Protein AF-A0A1M4UE21-F1 (afdb_monomer)

Organism: NCBI:txid1121256

pLDDT: mean 71.69, std 18.37, range [28.38, 89.19]

Structure (mmCIF, N/CA/C/O backbone):
data_AF-A0A1M4UE21-F1
#
_entry.id   AF-A0A1M4UE21-F1
#
loop_
_atom_site.group_PDB
_atom_site.id
_atom_site.type_symbol
_atom_site.label_atom_id
_atom_site.label_alt_id
_atom_site.label_comp_id
_atom_site.label_asym_id
_atom_site.label_entity_id
_atom_site.label_seq_id
_atom_site.pdbx_PDB_ins_code
_atom_site.Cartn_x
_atom_site.Cartn_y
_atom_site.Cartn_z
_atom_site.occupancy
_atom_site.B_iso_or_equiv
_atom_site.auth_seq_id
_atom_site.auth_comp_id
_atom_site.auth_asym_id
_atom_site.auth_atom_id
_atom_site.pdbx_PDB_model_num
ATOM 1 N N . MET A 1 1 ? -66.388 -30.939 9.581 1.00 55.38 1 MET A N 1
ATOM 2 C CA . MET A 1 1 ? -66.148 -29.482 9.727 1.00 55.38 1 MET A CA 1
ATOM 3 C C . MET A 1 1 ? -65.048 -29.183 10.753 1.00 55.38 1 MET A C 1
ATOM 5 O O . MET A 1 1 ? -64.182 -28.381 10.431 1.00 55.38 1 MET A O 1
ATOM 9 N N . LEU A 1 2 ? -64.988 -29.890 11.898 1.00 54.69 2 LEU A N 1
ATOM 10 C CA . LEU A 1 2 ? -63.911 -29.762 12.904 1.00 54.69 2 LEU A CA 1
ATOM 11 C C . LEU A 1 2 ? -62.479 -29.956 12.363 1.00 54.69 2 LEU A C 1
ATOM 13 O O . LEU A 1 2 ? -61.611 -29.148 12.666 1.00 54.69 2 LEU A O 1
ATOM 17 N N . LEU A 1 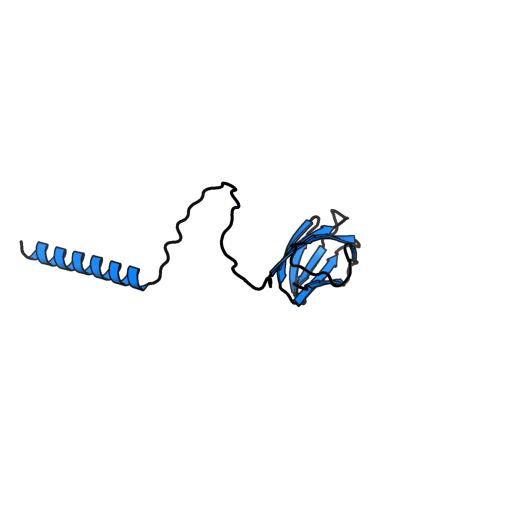3 ? -62.243 -30.939 11.484 1.00 53.81 3 LEU A N 1
ATOM 18 C CA . LEU A 1 3 ? -60.899 -31.222 10.944 1.00 53.81 3 LEU A CA 1
ATOM 19 C C . LEU A 1 3 ? -60.278 -30.048 10.153 1.00 53.81 3 LEU A C 1
ATOM 21 O O . LEU A 1 3 ? -59.063 -29.963 9.994 1.00 53.81 3 LEU A O 1
ATOM 25 N N . LYS A 1 4 ? -61.114 -29.148 9.609 1.00 65.31 4 LYS A N 1
ATOM 26 C CA . LYS A 1 4 ? -60.650 -27.925 8.932 1.00 65.31 4 LYS A CA 1
ATOM 27 C C . LYS A 1 4 ? -60.251 -26.848 9.943 1.00 65.31 4 LYS A C 1
ATOM 29 O O . LYS A 1 4 ? -59.329 -26.092 9.673 1.00 65.31 4 LYS A O 1
ATOM 34 N N . ILE A 1 5 ? -60.920 -26.807 11.094 1.00 73.31 5 ILE A N 1
ATOM 35 C CA . ILE A 1 5 ? -60.672 -25.833 12.162 1.00 73.31 5 ILE A CA 1
ATOM 36 C C . ILE A 1 5 ? -59.343 -26.152 12.860 1.00 73.31 5 ILE A C 1
ATOM 38 O O . ILE A 1 5 ? -58.528 -25.255 13.041 1.00 73.31 5 ILE A O 1
ATOM 42 N N . GLU A 1 6 ? -59.059 -27.426 13.142 1.00 72.88 6 GLU A N 1
ATOM 43 C CA . GLU A 1 6 ? -57.778 -27.853 13.732 1.00 72.88 6 GLU A CA 1
ATOM 44 C C . GLU A 1 6 ? -56.582 -27.545 12.821 1.00 72.88 6 GLU A C 1
ATOM 46 O O . GLU A 1 6 ? -55.580 -26.988 13.265 1.00 72.88 6 GLU A O 1
ATOM 51 N N . LYS A 1 7 ? -56.706 -27.821 11.515 1.00 76.00 7 LYS A N 1
ATOM 52 C CA . LYS A 1 7 ? -55.662 -27.489 10.531 1.00 76.00 7 LYS A CA 1
ATOM 53 C C . LYS A 1 7 ? -55.437 -25.979 10.405 1.00 76.00 7 LYS A C 1
ATOM 55 O O . LYS A 1 7 ? -54.299 -25.549 10.240 1.00 76.00 7 LYS A O 1
ATOM 60 N N . MET A 1 8 ? -56.498 -25.179 10.524 1.00 79.19 8 MET A N 1
ATOM 61 C CA . MET A 1 8 ? -56.408 -23.714 10.548 1.00 79.19 8 MET A CA 1
ATOM 62 C C . MET A 1 8 ? -55.706 -23.205 11.813 1.00 79.19 8 MET A C 1
ATOM 64 O O . MET A 1 8 ? -54.857 -22.325 11.719 1.00 79.19 8 MET A O 1
ATOM 68 N N . LEU A 1 9 ? -56.000 -23.782 12.981 1.00 78.81 9 LEU A N 1
ATOM 69 C CA . LEU A 1 9 ? -55.356 -23.422 14.250 1.00 78.81 9 LEU A CA 1
ATOM 70 C C . LEU A 1 9 ? -53.858 -23.739 14.253 1.00 78.81 9 LEU A C 1
ATOM 72 O O . LEU A 1 9 ? -53.061 -22.905 14.680 1.00 78.81 9 LEU A O 1
ATOM 76 N N . ILE A 1 10 ? -53.464 -24.898 13.721 1.00 83.00 10 ILE A N 1
ATOM 77 C CA . ILE A 1 10 ? -52.049 -25.276 13.591 1.00 83.00 10 ILE A CA 1
ATOM 78 C C . ILE A 1 10 ? -51.318 -24.315 12.645 1.00 83.00 10 ILE A C 1
ATOM 80 O O . ILE A 1 10 ? -50.209 -23.878 12.948 1.00 83.00 10 ILE A O 1
ATOM 84 N N . LEU A 1 11 ? -51.948 -23.937 11.529 1.00 81.75 11 LEU A N 1
ATOM 85 C CA . LEU A 1 11 ? -51.368 -22.991 10.576 1.00 81.75 11 LEU A CA 1
ATOM 86 C C . LEU A 1 11 ? -51.178 -21.598 11.196 1.00 81.75 11 LEU A C 1
ATOM 88 O O . LEU A 1 11 ? -50.115 -21.000 11.049 1.00 81.75 11 LEU A O 1
ATOM 92 N N . ILE A 1 12 ? -52.177 -21.102 11.931 1.00 84.38 12 ILE A N 1
ATOM 93 C CA . ILE A 1 12 ? -52.093 -19.817 12.640 1.00 84.38 12 ILE A CA 1
ATOM 94 C C . ILE A 1 12 ? -50.990 -19.863 13.707 1.00 84.38 12 ILE A C 1
ATOM 96 O O . ILE A 1 12 ? -50.197 -18.926 13.805 1.00 84.38 12 ILE A O 1
ATOM 100 N N . GLY A 1 13 ? -50.889 -20.964 14.458 1.00 82.25 13 GLY A N 1
ATOM 101 C CA . GLY A 1 13 ? -49.833 -21.169 15.451 1.00 82.25 13 GLY A CA 1
ATOM 102 C C . GLY A 1 13 ? -48.429 -21.176 14.840 1.00 82.25 13 GLY A C 1
ATOM 103 O O . GLY A 1 13 ? -47.526 -20.533 15.372 1.00 82.25 13 GLY A O 1
ATOM 104 N N . ALA A 1 14 ? -48.252 -21.831 13.689 1.00 81.44 14 ALA A N 1
ATOM 105 C CA . ALA A 1 14 ? -46.981 -21.851 12.966 1.00 81.44 14 ALA A CA 1
ATOM 106 C C . ALA A 1 14 ? -46.577 -20.452 12.467 1.00 81.44 14 ALA A C 1
ATOM 108 O O . ALA A 1 14 ? -45.422 -20.054 12.620 1.00 81.44 14 ALA A O 1
ATOM 109 N N . ILE A 1 15 ? -47.530 -19.676 11.938 1.00 83.75 15 ILE A N 1
ATOM 110 C CA . ILE A 1 15 ? -47.290 -18.293 11.497 1.00 83.75 15 ILE A CA 1
ATOM 111 C C . ILE A 1 15 ? -46.872 -17.414 12.683 1.00 83.75 15 ILE A C 1
ATOM 113 O O . ILE A 1 15 ? -45.887 -16.681 12.583 1.00 83.75 15 ILE A O 1
ATOM 117 N N . LEU A 1 16 ? -47.570 -17.513 13.820 1.00 81.88 16 LEU A N 1
ATOM 118 C CA . LEU A 1 16 ? -47.224 -16.750 15.022 1.00 81.88 16 LEU A CA 1
ATOM 119 C C . LEU A 1 16 ? -45.834 -17.113 15.554 1.00 81.88 16 LEU A C 1
ATOM 121 O O . LEU A 1 16 ? -45.056 -16.222 15.896 1.00 81.88 16 LEU A O 1
ATOM 125 N N . PHE A 1 17 ? -45.498 -18.404 15.585 1.00 81.12 17 PHE A N 1
ATOM 126 C CA . PHE A 1 17 ? -44.182 -18.866 16.017 1.00 81.12 17 PHE A CA 1
ATOM 127 C C . PHE A 1 17 ? -43.067 -18.321 15.113 1.00 81.12 17 PHE A C 1
ATOM 129 O O . PHE A 1 17 ? -42.079 -17.783 15.613 1.00 81.12 17 PHE A O 1
ATOM 136 N N . CYS A 1 18 ? -43.248 -18.361 13.788 1.00 76.44 18 CYS A N 1
ATOM 137 C CA . CYS A 1 18 ? -42.292 -17.787 12.841 1.00 76.44 18 CYS A CA 1
ATOM 138 C C . CYS A 1 18 ? -42.106 -16.272 13.031 1.00 76.44 18 CYS A C 1
ATOM 140 O O . CYS A 1 18 ? -40.975 -15.795 12.970 1.00 76.44 18 CYS A O 1
ATOM 142 N N . LEU A 1 19 ? -43.176 -15.517 13.303 1.00 74.81 19 LEU A N 1
ATOM 143 C CA . LEU A 1 19 ? -43.089 -14.073 13.554 1.00 74.81 19 LEU A CA 1
ATOM 144 C C . LEU A 1 19 ? -42.325 -13.750 14.848 1.00 74.81 19 LEU A C 1
ATOM 146 O O . LEU A 1 19 ? -41.511 -12.828 14.858 1.00 74.81 19 LEU A O 1
ATOM 150 N N . ILE A 1 20 ? -42.530 -14.530 15.914 1.00 79.38 20 ILE A N 1
ATOM 151 C CA . ILE A 1 20 ? -41.806 -14.368 17.187 1.00 79.38 20 ILE A CA 1
ATOM 152 C C . ILE A 1 20 ? -40.317 -14.692 17.012 1.00 79.38 20 ILE A C 1
ATOM 154 O O . ILE A 1 20 ? -39.460 -13.952 17.500 1.00 79.38 20 ILE A O 1
ATOM 158 N N . VAL A 1 21 ? -39.992 -15.761 16.277 1.00 75.31 21 VAL A N 1
ATOM 159 C CA . VAL A 1 21 ? -38.602 -16.114 15.953 1.00 75.31 21 VAL A CA 1
ATOM 160 C C . VAL A 1 21 ? -37.948 -15.013 15.114 1.00 75.31 21 VAL A C 1
ATOM 162 O O . VAL A 1 21 ? -36.838 -14.599 15.433 1.00 75.31 21 VAL A O 1
ATOM 165 N N . MET A 1 22 ? -38.635 -14.470 14.102 1.00 67.81 22 MET A N 1
ATOM 166 C CA . MET A 1 22 ? -38.110 -13.354 13.304 1.00 67.81 22 MET A CA 1
ATOM 167 C C . MET A 1 22 ? -37.867 -12.100 14.154 1.00 67.81 22 MET A C 1
ATOM 169 O O . MET A 1 22 ? -36.798 -11.503 14.039 1.00 67.81 22 MET A O 1
ATOM 173 N N . ALA A 1 23 ? -38.794 -11.740 15.047 1.00 63.91 23 ALA A N 1
ATOM 174 C CA . ALA A 1 23 ? -38.654 -10.581 15.931 1.00 63.91 23 ALA A CA 1
ATOM 175 C C . ALA A 1 23 ? -37.469 -10.710 16.909 1.00 63.91 23 ALA A C 1
ATOM 177 O O . ALA A 1 23 ? -36.782 -9.725 17.170 1.00 63.91 23 ALA A O 1
ATOM 178 N N . ASN A 1 24 ? -37.186 -11.924 17.397 1.00 62.09 24 ASN A N 1
ATOM 179 C CA . ASN A 1 24 ? -36.084 -12.185 18.332 1.00 62.09 24 ASN A CA 1
ATOM 180 C C . ASN A 1 24 ? -34.751 -12.550 17.656 1.00 62.09 24 ASN A C 1
ATOM 182 O O . ASN A 1 24 ? -33.710 -12.520 18.306 1.00 62.09 24 ASN A O 1
ATOM 186 N N . SER A 1 25 ? -34.749 -12.870 16.360 1.00 57.91 25 SER A N 1
ATOM 187 C CA . SER A 1 25 ? -33.541 -13.273 15.620 1.00 57.91 25 SER A CA 1
ATOM 188 C C . SER A 1 25 ? -32.554 -12.134 15.336 1.00 57.91 25 SER A C 1
ATOM 190 O O . SER A 1 25 ? -31.473 -12.382 14.806 1.00 57.91 25 SER A O 1
ATOM 192 N N . GLY A 1 26 ? -32.905 -10.880 15.648 1.00 51.53 26 GLY A N 1
ATOM 193 C CA . GLY A 1 26 ? -32.030 -9.729 15.409 1.00 51.53 26 GLY A CA 1
ATOM 194 C C . GLY A 1 26 ? -31.687 -9.501 13.931 1.00 51.53 26 GLY A C 1
ATOM 195 O O . GLY A 1 26 ? -30.764 -8.739 13.631 1.00 51.53 26 GLY A O 1
ATOM 196 N N . ILE A 1 27 ? -32.414 -10.142 13.004 1.00 49.12 27 ILE A N 1
ATOM 197 C CA . ILE A 1 27 ? -32.217 -10.000 11.562 1.00 49.12 27 ILE A CA 1
ATOM 198 C C . ILE A 1 27 ? -32.664 -8.592 11.167 1.00 49.12 27 ILE A C 1
ATOM 200 O O . ILE A 1 27 ? -33.835 -8.306 10.923 1.00 49.12 27 ILE A O 1
ATOM 204 N N . LYS A 1 28 ? -31.692 -7.682 11.116 1.00 45.28 28 LYS A N 1
ATOM 205 C CA . LYS A 1 28 ? -31.839 -6.400 10.438 1.00 45.28 28 LYS A CA 1
ATOM 206 C C . LYS A 1 28 ? -32.022 -6.699 8.957 1.00 45.28 28 LYS A C 1
ATOM 208 O O . LYS A 1 28 ? -31.089 -7.144 8.291 1.00 45.28 28 LYS A O 1
ATOM 213 N N . TYR A 1 29 ? -33.221 -6.447 8.444 1.00 39.81 29 TYR A N 1
ATOM 214 C CA . TYR A 1 29 ? -33.454 -6.370 7.010 1.00 39.81 29 TYR A CA 1
ATOM 215 C C . TYR A 1 29 ? -32.580 -5.240 6.460 1.00 39.81 29 TYR A C 1
ATOM 217 O O . TYR A 1 29 ? -32.918 -4.063 6.581 1.00 39.81 29 TYR A O 1
ATOM 225 N N . ASN A 1 30 ? -31.426 -5.593 5.892 1.00 37.16 30 ASN A N 1
ATOM 226 C CA . ASN A 1 30 ? -30.663 -4.664 5.076 1.00 37.16 30 ASN A CA 1
ATOM 227 C C . ASN A 1 30 ? -31.529 -4.338 3.864 1.00 37.16 30 ASN A C 1
ATOM 229 O O . ASN A 1 30 ? -31.687 -5.143 2.946 1.00 37.16 30 ASN A O 1
ATOM 233 N N . LYS A 1 31 ? -32.127 -3.152 3.903 1.00 33.69 31 LYS A N 1
ATOM 234 C CA . LYS A 1 31 ? -32.819 -2.555 2.775 1.00 33.69 31 LYS A CA 1
ATOM 235 C C . LYS A 1 31 ? -31.770 -2.360 1.678 1.00 33.69 31 LYS A C 1
ATOM 237 O O . LYS A 1 31 ? -30.912 -1.488 1.782 1.00 33.69 31 LYS A O 1
ATOM 242 N N . PHE A 1 32 ? -31.794 -3.218 0.664 1.00 35.88 32 PHE A N 1
ATOM 243 C CA . PHE A 1 32 ? -31.046 -2.995 -0.566 1.00 35.88 32 PHE A CA 1
ATOM 244 C C . PHE A 1 32 ? -31.724 -1.838 -1.310 1.00 35.88 32 PHE A C 1
ATOM 246 O O . PHE A 1 32 ? -32.622 -2.043 -2.119 1.00 35.88 32 PHE A O 1
ATOM 253 N N . GLU A 1 33 ? -31.328 -0.607 -0.993 1.00 31.98 33 GLU A N 1
ATOM 254 C CA . GLU A 1 33 ? -31.598 0.557 -1.834 1.00 31.98 33 GLU A CA 1
ATOM 255 C C . GLU A 1 33 ? -30.364 0.815 -2.697 1.00 31.98 33 GLU A C 1
ATOM 257 O O . GLU A 1 33 ? -29.402 1.472 -2.305 1.00 31.98 33 GLU A O 1
ATOM 262 N N . ILE A 1 34 ? -30.402 0.251 -3.903 1.00 39.88 34 ILE A N 1
ATOM 263 C CA . ILE A 1 34 ? -29.615 0.744 -5.026 1.00 39.88 34 ILE A CA 1
ATOM 264 C C . ILE A 1 34 ? -30.268 2.065 -5.425 1.00 39.88 34 ILE A C 1
ATOM 266 O O . ILE A 1 34 ? -31.350 2.040 -5.997 1.00 39.88 34 ILE A O 1
ATOM 270 N N . ASN A 1 35 ? -29.635 3.197 -5.116 1.00 28.80 35 ASN A N 1
ATOM 271 C CA . ASN A 1 35 ? -29.853 4.453 -5.832 1.00 28.80 35 ASN A CA 1
ATOM 272 C C . ASN A 1 35 ? -28.616 5.352 -5.713 1.00 28.80 35 ASN A C 1
ATOM 274 O O . ASN A 1 35 ? -28.316 5.931 -4.671 1.00 28.80 35 ASN A O 1
ATOM 278 N N . ASN A 1 36 ? -27.897 5.457 -6.829 1.00 39.09 36 ASN A N 1
ATOM 279 C CA . ASN A 1 36 ? -26.841 6.432 -7.062 1.00 39.09 36 ASN A CA 1
ATOM 280 C C . ASN A 1 36 ? -27.433 7.846 -7.087 1.00 39.09 36 ASN A C 1
ATOM 282 O O . ASN A 1 36 ? -28.021 8.190 -8.102 1.00 39.09 36 ASN A O 1
ATOM 286 N N . VAL A 1 37 ? -27.212 8.686 -6.070 1.00 29.53 37 VAL A N 1
ATOM 287 C CA . VAL A 1 37 ? -27.086 10.149 -6.247 1.00 29.53 37 VAL A CA 1
ATOM 288 C C . VAL A 1 37 ? -26.210 10.717 -5.129 1.00 29.53 37 VAL A C 1
ATOM 290 O O . VAL A 1 37 ? -26.506 10.598 -3.944 1.00 29.53 37 VAL A O 1
ATOM 293 N N . VAL A 1 38 ? -25.128 11.375 -5.534 1.00 39.84 38 VAL A N 1
ATOM 294 C CA . VAL A 1 38 ? -24.283 12.238 -4.706 1.00 39.84 38 VAL A CA 1
ATOM 295 C C . VAL A 1 38 ? -25.135 13.318 -4.027 1.00 39.84 38 VAL A C 1
ATOM 297 O O . VAL A 1 38 ? -25.650 14.206 -4.699 1.00 39.84 38 VAL A O 1
ATOM 300 N N . ARG A 1 39 ? -25.222 13.297 -2.694 1.00 28.94 39 ARG A N 1
ATOM 301 C CA . ARG A 1 39 ? -25.462 14.489 -1.865 1.00 28.94 39 ARG A CA 1
ATOM 302 C C . ARG A 1 39 ? -24.808 14.286 -0.506 1.00 28.94 39 ARG A C 1
ATOM 304 O O . ARG A 1 39 ? -25.336 13.624 0.378 1.00 28.94 39 ARG A O 1
ATOM 311 N N . ALA A 1 40 ? -23.604 14.831 -0.388 1.00 41.19 40 ALA A N 1
ATOM 312 C CA . ALA A 1 40 ? -22.956 15.026 0.889 1.00 41.19 40 ALA A CA 1
ATOM 313 C C . ALA A 1 40 ? -23.666 16.178 1.598 1.00 41.19 40 ALA A C 1
ATOM 315 O O . ALA A 1 40 ? -23.569 17.308 1.137 1.00 41.19 40 ALA A O 1
ATOM 316 N N . GLU A 1 41 ? -24.336 15.906 2.711 1.00 29.34 41 GLU A N 1
ATOM 317 C CA . GLU A 1 41 ? -24.534 16.919 3.739 1.00 29.34 41 GLU A CA 1
ATOM 318 C C . GLU A 1 41 ? -24.707 16.267 5.112 1.00 29.34 41 GLU A C 1
ATOM 320 O O . GLU A 1 41 ? -25.522 15.366 5.286 1.00 29.34 41 GLU A O 1
ATOM 325 N N . LYS A 1 42 ? -23.831 16.727 6.021 1.00 45.78 42 LYS A N 1
ATOM 326 C CA . LYS A 1 42 ? -23.854 16.724 7.493 1.00 45.78 42 LYS A CA 1
ATOM 327 C C . LYS A 1 42 ? -24.783 15.717 8.166 1.00 45.78 42 LYS A C 1
ATOM 329 O O . LYS A 1 42 ? -25.978 15.844 8.013 1.00 45.78 42 LYS A O 1
ATOM 334 N N . TYR A 1 43 ? -24.252 14.903 9.080 1.00 30.28 43 TYR A N 1
ATOM 335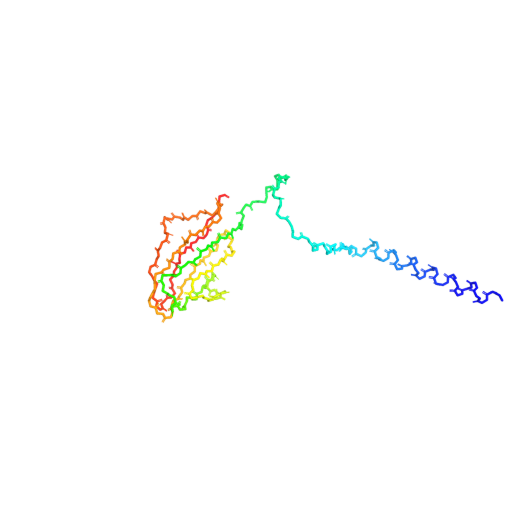 C CA . TYR A 1 43 ? -24.649 14.943 10.495 1.00 30.28 43 TYR A CA 1
ATOM 336 C C . TYR A 1 43 ? -23.693 14.109 11.360 1.00 30.28 43 TYR A C 1
ATOM 338 O O . TYR A 1 43 ? -23.173 13.087 10.925 1.00 30.28 43 TYR A O 1
ATOM 346 N N . THR A 1 44 ? -23.525 14.631 12.578 1.00 28.38 44 THR A N 1
ATOM 347 C CA . THR A 1 44 ? -22.994 14.048 13.816 1.00 28.38 44 THR A CA 1
ATOM 348 C C . THR A 1 44 ? -21.497 13.745 13.890 1.00 28.38 44 THR A C 1
ATOM 350 O O . THR A 1 44 ? -20.952 12.899 13.189 1.00 28.38 44 THR A O 1
ATOM 35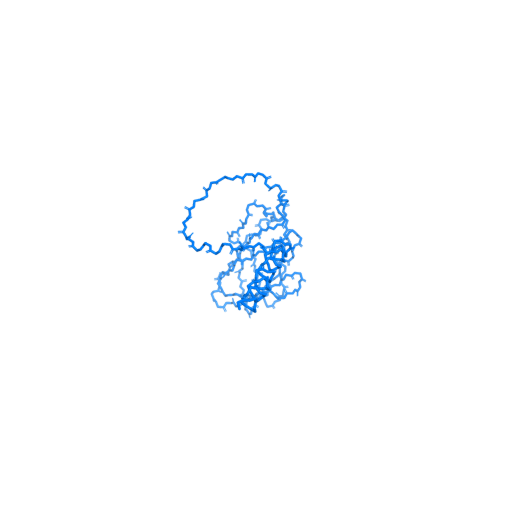3 N N . ASP A 1 45 ? -20.846 14.437 14.831 1.00 30.64 45 ASP A N 1
ATOM 354 C CA . ASP A 1 45 ? -19.548 14.103 15.410 1.00 30.64 45 ASP A CA 1
ATOM 355 C C . ASP A 1 45 ? -19.563 12.670 15.957 1.00 30.64 45 ASP A C 1
ATOM 357 O O . ASP A 1 45 ? -19.679 12.425 17.158 1.00 30.64 45 ASP A O 1
ATOM 361 N N . ILE A 1 46 ? -19.418 11.683 15.076 1.00 30.03 46 ILE A N 1
ATOM 362 C CA . ILE A 1 46 ? -18.827 10.425 15.487 1.00 30.03 46 ILE A CA 1
ATOM 363 C C . ILE A 1 46 ? -17.343 10.733 15.573 1.00 30.03 46 ILE A C 1
ATOM 365 O O . ILE A 1 46 ? -16.621 10.725 14.575 1.00 30.03 46 ILE A O 1
ATOM 369 N N . ASN A 1 47 ? -16.886 11.019 16.787 1.00 37.06 47 ASN A N 1
ATOM 370 C CA . ASN A 1 47 ? -15.474 11.012 17.123 1.00 37.06 47 ASN A CA 1
ATOM 371 C C . ASN A 1 47 ? -14.980 9.549 17.087 1.00 37.06 47 ASN A C 1
ATOM 373 O O . ASN A 1 47 ? -14.542 8.983 18.086 1.00 37.06 47 ASN A O 1
ATOM 377 N N . VAL A 1 48 ? -15.105 8.893 15.924 1.00 38.94 48 VAL A N 1
ATOM 378 C CA . VAL A 1 48 ? -14.299 7.730 15.578 1.00 38.94 48 VAL A CA 1
ATOM 379 C C . VAL A 1 48 ? -12.902 8.309 15.558 1.00 38.94 48 VAL A C 1
ATOM 381 O O . VAL A 1 48 ? -12.581 9.086 14.657 1.00 38.94 48 VAL A O 1
ATOM 384 N N . CYS A 1 49 ? -12.083 8.014 16.570 1.00 43.94 49 CYS A N 1
ATOM 385 C CA . CYS A 1 49 ? -10.653 8.286 16.485 1.00 43.94 49 CYS A CA 1
ATOM 386 C C . CYS A 1 49 ? -10.222 7.928 15.061 1.00 43.94 49 CYS A C 1
ATOM 388 O O . CYS A 1 49 ? -10.492 6.802 14.639 1.00 43.94 49 CYS A O 1
ATOM 390 N N . LYS A 1 50 ? -9.644 8.873 14.313 1.00 56.00 50 LYS A N 1
ATOM 391 C CA . LYS A 1 50 ? -9.311 8.755 12.884 1.00 56.00 50 LYS A CA 1
ATOM 392 C C . LYS A 1 50 ? -8.177 7.738 12.663 1.00 56.00 50 LYS A C 1
ATOM 394 O O . LYS A 1 50 ? -7.119 8.071 12.145 1.00 56.00 50 LYS A O 1
ATOM 399 N N . LYS A 1 51 ? -8.369 6.500 13.132 1.00 67.25 51 LYS A N 1
ATOM 400 C CA . LYS A 1 51 ? -7.398 5.403 13.210 1.00 67.25 51 LYS A CA 1
ATOM 401 C C . LYS A 1 51 ? -7.147 4.768 11.849 1.00 67.25 51 LYS A C 1
ATOM 403 O O . LYS A 1 51 ? -6.180 4.027 11.724 1.00 67.25 51 LYS A O 1
ATOM 408 N N . THR A 1 52 ? -7.981 5.071 10.858 1.00 78.56 52 THR A N 1
ATOM 409 C CA . THR A 1 52 ? -7.892 4.573 9.486 1.00 78.56 52 THR A CA 1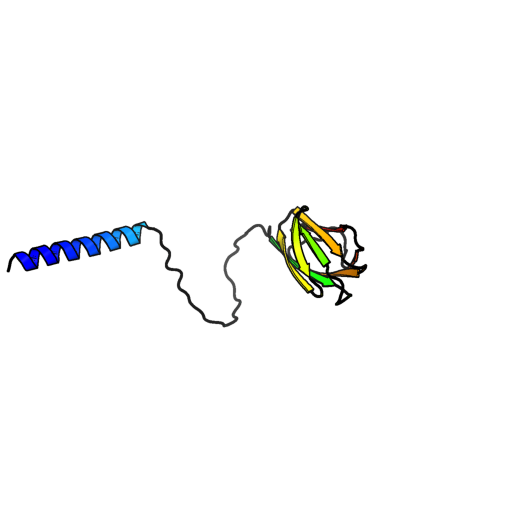
ATOM 410 C C . THR A 1 52 ? -7.853 5.736 8.494 1.00 78.56 52 THR A C 1
ATOM 412 O O . THR A 1 52 ? -8.396 6.812 8.748 1.00 78.56 52 THR A O 1
ATOM 415 N N . GLY A 1 53 ? -7.211 5.529 7.353 1.00 83.56 53 GLY A N 1
ATOM 416 C CA . GLY A 1 53 ? -7.081 6.497 6.269 1.00 83.56 53 GLY A CA 1
ATOM 417 C C . GLY A 1 53 ? -6.784 5.800 4.945 1.00 83.56 53 GLY A C 1
ATOM 418 O O . GLY A 1 53 ? -6.801 4.573 4.872 1.00 83.56 53 GLY A O 1
ATOM 419 N N . TRP A 1 54 ? -6.504 6.574 3.900 1.00 84.88 54 TRP A N 1
ATOM 420 C CA . TRP A 1 54 ? -6.112 6.035 2.596 1.00 84.88 54 TRP A CA 1
ATOM 421 C C . TRP A 1 54 ? -4.906 6.776 2.023 1.00 84.88 54 TRP A C 1
ATOM 423 O O . TRP A 1 54 ? -4.731 7.969 2.271 1.00 84.88 54 TRP A O 1
ATOM 433 N N . ILE A 1 55 ? -4.095 6.076 1.231 1.00 84.00 55 ILE A N 1
ATOM 434 C CA . ILE A 1 55 ? -2.971 6.640 0.473 1.00 84.00 55 ILE A CA 1
ATOM 435 C C . ILE A 1 55 ? -3.059 6.217 -0.994 1.00 84.00 55 ILE A C 1
ATOM 437 O O . ILE A 1 55 ? -3.404 5.077 -1.289 1.00 84.00 55 ILE A O 1
ATOM 441 N N . GLU A 1 56 ? -2.750 7.128 -1.914 1.00 84.75 56 GLU A N 1
ATOM 442 C CA . GLU A 1 56 ? -2.586 6.845 -3.342 1.00 84.75 56 GLU A CA 1
ATOM 443 C C . GLU A 1 56 ? -1.093 6.814 -3.672 1.00 84.75 56 GLU A C 1
ATOM 445 O O . GLU A 1 56 ? -0.390 7.818 -3.520 1.00 84.75 56 GLU A O 1
ATOM 450 N N . ILE A 1 57 ? -0.619 5.668 -4.152 1.00 85.69 57 ILE A N 1
ATOM 451 C CA . ILE A 1 57 ? 0.771 5.439 -4.540 1.00 85.69 57 ILE A CA 1
ATOM 452 C C . ILE A 1 57 ? 0.850 5.376 -6.066 1.00 85.69 57 ILE A C 1
ATOM 454 O O . ILE A 1 57 ? 0.035 4.706 -6.700 1.00 85.69 57 ILE A O 1
ATOM 458 N N . LYS A 1 58 ? 1.828 6.072 -6.656 1.00 84.75 58 LYS A N 1
ATOM 459 C CA . LYS A 1 58 ? 2.075 6.098 -8.105 1.00 84.75 58 LYS A CA 1
ATOM 460 C C . LYS A 1 58 ? 3.502 5.698 -8.432 1.00 84.75 58 LYS A C 1
ATOM 462 O O . LYS A 1 58 ? 4.438 6.212 -7.820 1.00 84.75 58 LYS A O 1
ATOM 467 N N . SER A 1 59 ? 3.654 4.845 -9.437 1.00 82.06 59 SER A N 1
ATOM 468 C CA . SER A 1 59 ? 4.933 4.588 -10.097 1.00 82.06 59 SER A CA 1
ATOM 469 C C . SER A 1 59 ? 5.186 5.628 -11.183 1.00 82.06 59 SER A C 1
ATOM 471 O O . SER A 1 59 ? 4.255 6.065 -11.858 1.00 82.06 59 SER A O 1
ATOM 473 N N . ASN A 1 60 ? 6.444 6.006 -11.397 1.00 77.00 60 ASN A N 1
ATOM 474 C CA . ASN A 1 60 ? 6.840 6.774 -12.579 1.00 77.00 60 ASN A CA 1
ATOM 475 C C . ASN A 1 60 ? 7.131 5.893 -13.810 1.00 77.00 60 ASN A C 1
ATOM 477 O O . ASN A 1 60 ? 7.446 6.424 -14.874 1.00 77.00 60 ASN A O 1
ATOM 481 N N . LYS A 1 61 ? 7.074 4.563 -13.665 1.00 74.69 61 LYS A N 1
ATOM 482 C CA . LYS A 1 61 ? 7.467 3.598 -14.692 1.00 74.69 61 LYS A CA 1
ATOM 483 C C . LYS A 1 61 ? 6.353 2.575 -14.896 1.00 74.69 61 LYS A C 1
ATOM 485 O O . LYS A 1 61 ? 6.221 1.645 -14.105 1.00 74.69 61 LYS A O 1
ATOM 490 N N . ASN A 1 62 ? 5.616 2.725 -15.997 1.00 64.19 62 ASN A N 1
ATOM 491 C CA . ASN A 1 62 ? 4.402 1.956 -16.319 1.00 64.19 62 ASN A CA 1
ATOM 492 C C . ASN A 1 62 ? 4.610 0.430 -16.441 1.00 64.19 62 ASN A C 1
ATOM 494 O O . ASN A 1 62 ? 3.640 -0.320 -16.455 1.00 64.19 62 ASN A O 1
ATOM 498 N N . ASN A 1 63 ? 5.863 -0.037 -16.517 1.00 66.94 63 ASN A N 1
ATOM 499 C CA . ASN A 1 63 ? 6.203 -1.455 -16.693 1.00 66.94 63 ASN A CA 1
ATOM 500 C C . ASN A 1 63 ? 6.933 -2.067 -15.485 1.00 66.94 63 ASN A C 1
ATOM 502 O O . ASN A 1 63 ? 7.343 -3.224 -15.544 1.00 66.94 63 ASN A O 1
ATOM 506 N N . ALA A 1 64 ? 7.141 -1.313 -14.402 1.00 75.25 64 ALA A N 1
ATOM 507 C CA . ALA A 1 64 ? 7.699 -1.868 -13.174 1.00 75.25 64 ALA A CA 1
ATOM 508 C C . ALA A 1 64 ? 6.560 -2.399 -12.301 1.00 75.25 64 ALA A C 1
ATOM 510 O O . ALA A 1 64 ? 5.722 -1.626 -11.842 1.00 75.25 64 ALA A O 1
ATOM 511 N N . SER A 1 65 ? 6.525 -3.715 -12.082 1.00 84.94 65 SER A N 1
ATOM 512 C CA . SER A 1 65 ? 5.590 -4.308 -11.128 1.00 84.94 65 SER A CA 1
ATOM 513 C C . SER A 1 65 ? 6.111 -4.047 -9.721 1.00 84.94 65 SER A C 1
ATOM 515 O O . SER A 1 65 ? 7.156 -4.573 -9.339 1.00 84.94 65 SER A O 1
ATOM 517 N N . ILE A 1 66 ? 5.378 -3.248 -8.954 1.00 85.75 66 ILE A N 1
ATOM 518 C CA . ILE A 1 66 ? 5.694 -2.923 -7.568 1.00 85.75 66 ILE A CA 1
ATOM 519 C C . ILE A 1 66 ? 4.810 -3.777 -6.671 1.00 85.75 66 ILE A C 1
ATOM 521 O O . ILE A 1 66 ? 3.585 -3.691 -6.732 1.00 85.75 66 ILE A O 1
ATOM 525 N N . ARG A 1 67 ? 5.437 -4.593 -5.833 1.00 88.19 67 ARG A N 1
ATOM 526 C CA . ARG A 1 67 ? 4.794 -5.348 -4.759 1.00 88.19 67 ARG A CA 1
ATOM 527 C C . ARG A 1 67 ? 4.760 -4.501 -3.499 1.00 88.19 67 ARG A C 1
ATOM 529 O O . ARG A 1 67 ? 5.710 -3.773 -3.207 1.00 88.19 67 ARG A O 1
ATOM 536 N N . ILE A 1 68 ? 3.657 -4.595 -2.773 1.00 86.06 68 ILE A N 1
ATOM 537 C CA . ILE A 1 68 ? 3.411 -3.845 -1.550 1.00 86.06 68 ILE A CA 1
ATOM 538 C C . ILE A 1 68 ? 3.305 -4.824 -0.404 1.00 86.06 68 ILE A C 1
ATOM 540 O O . ILE A 1 68 ? 2.454 -5.714 -0.421 1.00 86.06 68 ILE A O 1
ATOM 544 N N . TYR A 1 69 ? 4.111 -4.574 0.616 1.00 85.62 69 TYR A N 1
ATOM 545 C CA . TYR A 1 69 ? 4.068 -5.291 1.871 1.00 85.62 69 TYR A CA 1
ATOM 546 C C . TYR A 1 69 ? 3.509 -4.376 2.959 1.00 85.62 69 TYR A C 1
ATOM 548 O O . TYR A 1 69 ? 3.828 -3.183 3.025 1.00 85.62 69 TYR A O 1
ATOM 556 N N . ARG A 1 70 ? 2.645 -4.933 3.805 1.00 84.69 70 ARG A N 1
ATOM 557 C CA . ARG A 1 70 ? 2.161 -4.308 5.031 1.00 84.69 70 ARG A CA 1
ATOM 558 C C . ARG A 1 70 ? 2.622 -5.154 6.196 1.00 84.69 70 ARG A C 1
ATOM 560 O O . ARG A 1 70 ? 2.207 -6.299 6.317 1.00 84.69 70 ARG A O 1
ATOM 567 N N . ASN A 1 71 ? 3.439 -4.570 7.067 1.00 83.25 71 ASN A N 1
ATOM 568 C CA . ASN A 1 71 ? 3.977 -5.267 8.235 1.00 83.25 71 ASN A CA 1
ATOM 569 C C . ASN A 1 71 ? 4.659 -6.604 7.849 1.00 83.25 71 ASN A C 1
ATOM 571 O O . ASN A 1 71 ? 4.491 -7.601 8.545 1.00 83.25 71 ASN A O 1
ATOM 575 N N . GLY A 1 72 ? 5.392 -6.629 6.727 1.00 82.75 72 GLY A N 1
ATOM 576 C CA . GLY A 1 72 ? 6.063 -7.822 6.199 1.00 82.75 72 GLY A CA 1
ATOM 577 C C . GLY A 1 72 ? 5.215 -8.747 5.313 1.00 82.75 72 GLY A C 1
ATOM 578 O O . GLY A 1 72 ? 5.779 -9.629 4.671 1.00 82.75 72 GLY A O 1
ATOM 579 N N . GLU A 1 73 ? 3.896 -8.553 5.214 1.00 85.62 73 GLU A N 1
ATOM 580 C CA . GLU A 1 73 ? 3.014 -9.401 4.394 1.00 85.62 73 GLU A CA 1
ATOM 581 C C . GLU A 1 73 ? 2.664 -8.744 3.059 1.00 85.62 73 GLU A C 1
ATOM 583 O O . GLU A 1 73 ? 2.245 -7.587 3.028 1.00 85.62 73 GLU A O 1
ATOM 588 N N . GLU A 1 74 ? 2.797 -9.475 1.949 1.00 89.19 74 GLU A N 1
ATOM 589 C CA . GLU A 1 74 ? 2.392 -8.972 0.632 1.00 89.19 74 GLU A CA 1
ATOM 590 C C . GLU A 1 74 ? 0.869 -8.825 0.563 1.00 89.19 74 GLU A C 1
ATOM 592 O O . GLU A 1 74 ? 0.133 -9.789 0.757 1.00 89.19 74 GLU A O 1
ATOM 597 N N . ILE A 1 75 ? 0.392 -7.618 0.258 1.00 88.31 75 ILE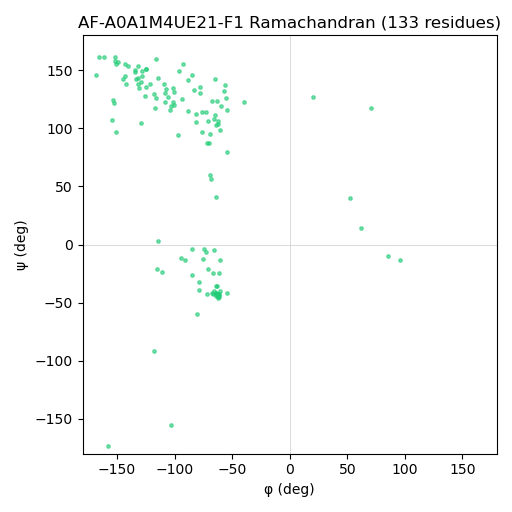 A N 1
ATOM 598 C CA . ILE A 1 75 ? -1.047 -7.314 0.197 1.00 88.31 75 ILE A CA 1
ATOM 599 C C . ILE A 1 75 ? -1.530 -6.943 -1.204 1.00 88.31 75 ILE A C 1
ATOM 601 O O . ILE A 1 75 ? -2.731 -6.981 -1.467 1.00 88.31 75 ILE A O 1
ATOM 605 N N . ALA A 1 76 ? -0.624 -6.521 -2.090 1.00 86.69 76 ALA A N 1
ATOM 606 C CA . ALA A 1 76 ? -0.968 -6.080 -3.436 1.00 86.69 76 ALA A CA 1
ATOM 607 C C . ALA A 1 76 ? 0.264 -5.997 -4.342 1.00 86.69 76 ALA A C 1
ATOM 609 O O . ALA A 1 76 ? 1.391 -5.830 -3.878 1.00 86.69 76 ALA A O 1
ATOM 610 N N . SER A 1 77 ? 0.020 -5.988 -5.651 1.00 87.94 77 SER A N 1
ATOM 611 C CA . SER A 1 77 ? 0.990 -5.555 -6.653 1.00 87.94 77 SER A CA 1
ATOM 612 C C . SER A 1 77 ? 0.333 -4.621 -7.672 1.00 87.94 77 SER A C 1
ATOM 614 O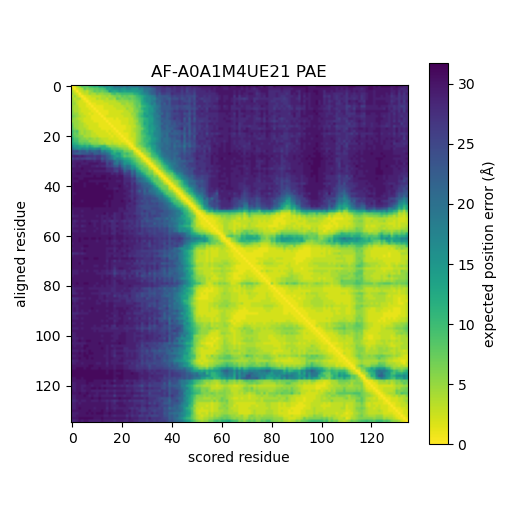 O . SER A 1 77 ? -0.869 -4.708 -7.925 1.00 87.94 77 SER A O 1
ATOM 616 N N . PHE A 1 78 ? 1.100 -3.677 -8.218 1.00 83.69 78 PHE A N 1
ATOM 617 C CA . PHE A 1 78 ? 0.603 -2.695 -9.183 1.00 83.69 78 PHE A CA 1
ATOM 618 C C . PHE A 1 78 ? 1.697 -2.242 -10.154 1.00 83.69 78 PHE A C 1
ATOM 620 O O . PHE A 1 78 ? 2.880 -2.274 -9.831 1.00 83.69 78 PHE A O 1
ATOM 627 N N . THR A 1 79 ? 1.297 -1.780 -11.339 1.00 81.75 79 THR A N 1
ATOM 628 C CA . THR A 1 79 ? 2.208 -1.241 -12.370 1.00 81.75 79 THR A CA 1
ATOM 629 C C . THR A 1 79 ? 2.063 0.266 -12.584 1.00 81.75 79 THR A C 1
ATOM 631 O O . THR A 1 79 ? 3.007 0.924 -13.012 1.00 81.75 79 THR A O 1
ATOM 634 N N . ASN A 1 80 ? 0.898 0.828 -12.245 1.00 77.75 80 ASN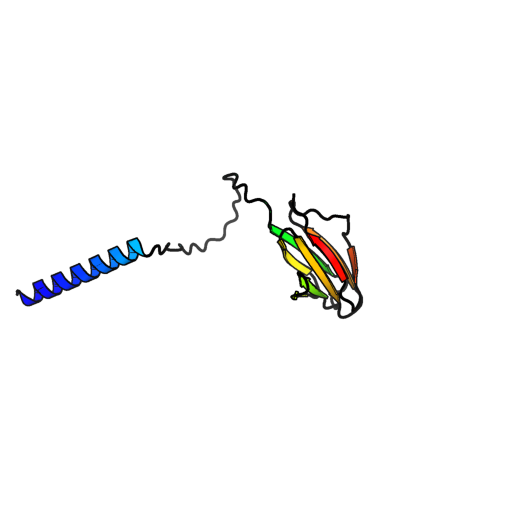 A N 1
ATOM 635 C CA . ASN A 1 80 ? 0.582 2.245 -12.431 1.00 77.75 80 ASN A CA 1
ATOM 636 C C . ASN A 1 80 ? 0.318 2.929 -11.084 1.00 77.75 80 ASN A C 1
ATOM 638 O O . ASN A 1 80 ? 1.247 3.387 -10.416 1.00 77.75 80 ASN A O 1
ATOM 642 N N . ASN A 1 81 ? -0.951 2.959 -10.666 1.00 82.50 81 ASN A N 1
ATOM 643 C CA . ASN A 1 81 ? -1.397 3.609 -9.441 1.00 82.50 81 ASN A CA 1
ATOM 644 C C . ASN A 1 81 ? -2.223 2.634 -8.606 1.00 82.50 81 ASN A C 1
ATOM 646 O O . ASN A 1 81 ? -2.948 1.805 -9.157 1.00 82.50 81 ASN A O 1
ATOM 650 N N . ILE A 1 82 ? -2.167 2.789 -7.290 1.00 83.62 82 ILE A N 1
ATOM 651 C CA . ILE A 1 82 ? -2.997 2.030 -6.358 1.00 83.62 82 ILE A CA 1
ATOM 652 C C . ILE A 1 82 ? -3.429 2.907 -5.189 1.00 83.62 82 ILE A C 1
ATOM 654 O O . ILE A 1 82 ? -2.677 3.768 -4.731 1.00 83.62 82 ILE A O 1
ATOM 658 N N . ILE A 1 83 ? -4.649 2.677 -4.707 1.00 84.50 83 ILE A N 1
ATOM 659 C CA . ILE A 1 83 ? -5.164 3.277 -3.479 1.00 84.50 83 ILE A CA 1
ATOM 660 C C . ILE A 1 83 ? -5.180 2.195 -2.404 1.00 84.50 83 ILE A C 1
ATOM 662 O O . ILE A 1 83 ? -5.746 1.123 -2.605 1.00 84.50 83 ILE A O 1
ATOM 666 N N . LEU A 1 84 ? -4.560 2.481 -1.263 1.00 83.19 84 LEU A N 1
ATOM 667 C CA . LEU A 1 84 ? -4.456 1.569 -0.131 1.00 83.19 84 LEU A CA 1
ATOM 668 C C . LEU A 1 84 ? -5.144 2.166 1.089 1.00 83.19 84 LEU A C 1
ATOM 670 O O . LEU A 1 84 ? -4.830 3.285 1.492 1.00 83.19 84 LEU A O 1
ATOM 674 N N . ASN A 1 85 ? -6.020 1.387 1.719 1.00 88.12 85 ASN A N 1
ATOM 675 C CA . ASN A 1 85 ? -6.533 1.699 3.050 1.00 88.12 85 ASN A CA 1
ATOM 676 C C . ASN A 1 85 ? -5.483 1.332 4.096 1.00 88.12 85 ASN A C 1
ATOM 678 O O . ASN A 1 85 ? -4.969 0.215 4.070 1.00 88.12 85 ASN A O 1
ATOM 682 N N . VAL A 1 86 ? -5.187 2.244 5.013 1.00 84.56 86 VAL A N 1
ATOM 683 C CA . VAL A 1 86 ? -4.139 2.094 6.028 1.00 84.56 86 VAL A CA 1
ATOM 684 C C . VAL A 1 86 ? -4.655 2.449 7.414 1.00 84.56 86 VAL A C 1
ATOM 686 O O . VAL A 1 86 ? -5.573 3.258 7.560 1.00 84.56 86 VAL A O 1
ATOM 689 N N . SER A 1 87 ? -4.039 1.868 8.435 1.00 87.31 87 SER A N 1
ATOM 690 C CA . SER A 1 87 ? -4.332 2.128 9.842 1.00 87.31 87 SER A CA 1
ATOM 691 C C . SER A 1 87 ? -3.137 2.747 10.561 1.00 87.31 87 SER A C 1
ATOM 693 O O . SER A 1 87 ? -1.993 2.652 10.116 1.00 87.31 87 SER A O 1
ATOM 695 N N . LYS A 1 88 ? -3.390 3.403 11.699 1.00 84.12 88 LYS A N 1
ATOM 696 C CA . LYS A 1 88 ? -2.327 3.936 12.562 1.00 84.12 88 LYS A CA 1
ATOM 697 C C . LYS A 1 88 ? -1.353 2.817 12.945 1.00 84.12 88 LYS A C 1
ATOM 699 O O . LYS A 1 88 ? -1.769 1.823 13.529 1.00 84.12 88 LYS A O 1
ATOM 704 N N . GLY A 1 89 ? -0.067 3.035 12.691 1.00 83.31 89 GLY A N 1
ATOM 705 C CA . GLY A 1 89 ? 1.003 2.091 13.011 1.00 83.31 89 GLY A CA 1
ATOM 706 C C . GLY A 1 89 ? 1.418 1.178 11.859 1.00 83.31 89 GLY A C 1
ATOM 707 O O . GLY A 1 89 ? 2.497 0.601 11.957 1.00 83.31 89 GLY A O 1
ATOM 708 N N . ASP A 1 90 ? 0.641 1.103 10.771 1.00 85.56 90 ASP A N 1
ATOM 709 C CA . ASP A 1 90 ? 1.006 0.288 9.609 1.00 85.56 90 ASP A CA 1
ATOM 710 C C . ASP A 1 90 ? 2.379 0.690 9.059 1.00 85.56 90 ASP A C 1
ATOM 712 O O . ASP A 1 90 ? 2.710 1.876 8.928 1.00 85.56 90 ASP A O 1
ATOM 716 N N . ILE A 1 91 ? 3.172 -0.320 8.717 1.00 85.06 91 ILE A N 1
ATOM 717 C CA . ILE A 1 91 ? 4.455 -0.188 8.039 1.00 85.06 91 ILE A CA 1
ATOM 718 C C . ILE A 1 91 ? 4.238 -0.594 6.585 1.00 85.06 91 ILE A C 1
ATOM 720 O O . ILE A 1 91 ? 3.887 -1.739 6.315 1.00 85.06 91 ILE A O 1
ATOM 724 N N . ILE A 1 92 ? 4.424 0.351 5.662 1.00 85.94 92 ILE A N 1
ATOM 725 C CA . ILE A 1 92 ? 4.289 0.105 4.224 1.00 85.94 92 ILE A CA 1
ATOM 726 C C . ILE A 1 92 ? 5.677 -0.041 3.621 1.00 85.94 92 ILE A C 1
ATOM 728 O O . ILE A 1 92 ? 6.499 0.875 3.707 1.00 85.94 92 ILE A O 1
ATOM 732 N N . GLU A 1 93 ? 5.919 -1.172 2.978 1.00 87.31 93 GLU A N 1
ATOM 733 C CA . GLU A 1 93 ? 7.179 -1.509 2.327 1.00 87.31 93 GLU A CA 1
ATOM 734 C C . GLU A 1 93 ? 6.905 -1.863 0.871 1.00 87.31 93 GLU A C 1
ATOM 736 O O . GLU A 1 93 ? 5.818 -2.315 0.511 1.00 87.31 93 GLU A O 1
ATOM 741 N N . LEU A 1 94 ? 7.885 -1.610 0.016 1.00 87.50 94 LEU A N 1
ATOM 742 C CA . LEU A 1 94 ? 7.748 -1.770 -1.419 1.00 87.50 94 LEU A CA 1
ATOM 743 C C . LEU A 1 94 ? 8.931 -2.546 -1.975 1.00 87.50 94 LEU A C 1
ATOM 745 O O . LEU A 1 94 ? 10.066 -2.332 -1.558 1.00 87.50 94 LEU A O 1
ATOM 749 N N . GLN A 1 95 ? 8.660 -3.385 -2.962 1.00 86.44 95 GLN A N 1
ATOM 750 C CA . GLN A 1 95 ? 9.670 -4.065 -3.762 1.00 86.44 95 GLN A CA 1
ATOM 751 C C . GLN A 1 95 ? 9.305 -3.899 -5.228 1.00 86.44 95 GLN A C 1
ATOM 753 O O . GLN A 1 95 ? 8.134 -4.019 -5.579 1.00 86.44 95 GLN A O 1
ATOM 758 N N . SER A 1 96 ? 10.277 -3.640 -6.094 1.00 87.19 96 SER A N 1
ATOM 759 C CA . SER A 1 96 ? 10.018 -3.507 -7.525 1.00 87.19 96 SER A CA 1
ATOM 760 C C . SER A 1 96 ? 10.693 -4.625 -8.308 1.00 87.19 96 SER A C 1
ATOM 762 O O . SER A 1 96 ? 11.801 -5.019 -7.984 1.00 87.19 96 SER A O 1
ATOM 764 N N . THR A 1 97 ? 10.069 -5.130 -9.372 1.00 85.38 97 THR A N 1
ATOM 765 C CA . THR A 1 97 ? 10.727 -6.112 -10.257 1.00 85.38 97 THR A CA 1
ATOM 766 C C . THR A 1 97 ? 11.845 -5.510 -11.104 1.00 85.38 97 THR A C 1
ATOM 768 O O . THR A 1 97 ? 12.694 -6.233 -11.602 1.00 85.38 97 THR A O 1
ATOM 771 N N . THR A 1 98 ? 11.837 -4.190 -11.298 1.00 84.56 98 THR A N 1
ATOM 772 C CA . THR A 1 98 ? 12.948 -3.436 -11.892 1.00 84.56 98 THR A CA 1
ATOM 773 C C . THR A 1 98 ? 13.066 -2.091 -11.191 1.00 84.56 98 THR A C 1
ATOM 775 O O . THR A 1 98 ? 12.052 -1.586 -10.705 1.00 84.56 98 THR A O 1
ATOM 778 N N . PRO A 1 99 ? 14.234 -1.436 -11.181 1.00 85.69 99 PRO A N 1
ATOM 779 C CA . PRO A 1 99 ? 14.360 -0.162 -10.490 1.00 85.69 99 PRO A CA 1
ATOM 780 C C . PRO A 1 99 ? 13.361 0.895 -10.993 1.00 85.69 99 PRO A C 1
ATOM 782 O O . PRO A 1 99 ? 13.185 1.083 -12.209 1.00 85.69 99 PRO A O 1
ATOM 785 N N . ALA A 1 100 ? 12.684 1.551 -10.047 1.00 86.88 100 ALA A N 1
ATOM 786 C CA . ALA A 1 100 ? 11.586 2.489 -10.280 1.00 86.88 100 ALA A CA 1
ATOM 787 C C . ALA A 1 100 ? 11.541 3.588 -9.205 1.00 86.88 100 ALA A C 1
ATOM 789 O O . ALA A 1 100 ? 12.031 3.409 -8.089 1.00 86.88 100 ALA A O 1
ATOM 790 N N . LYS A 1 101 ? 10.928 4.736 -9.525 1.00 86.75 101 LYS A N 1
ATOM 791 C CA . LYS A 1 101 ? 10.578 5.741 -8.512 1.00 86.75 101 LYS A CA 1
ATOM 792 C C . LYS A 1 101 ? 9.101 5.639 -8.190 1.00 86.75 101 LYS A C 1
ATOM 794 O O . LYS A 1 101 ? 8.255 5.579 -9.082 1.00 86.75 101 LYS A O 1
ATOM 799 N N . VAL A 1 102 ? 8.806 5.668 -6.902 1.00 84.62 102 VAL A N 1
ATOM 800 C CA . VAL A 1 102 ? 7.451 5.594 -6.378 1.00 84.62 102 VAL A CA 1
ATOM 801 C C . VAL A 1 102 ? 7.172 6.832 -5.555 1.00 84.62 102 VAL A C 1
ATOM 803 O O . VAL A 1 102 ? 8.018 7.270 -4.778 1.00 84.62 102 VAL A O 1
ATOM 806 N N . LYS A 1 103 ? 5.975 7.389 -5.715 1.00 85.00 103 LYS A N 1
ATOM 807 C CA . LYS A 1 103 ? 5.535 8.565 -4.976 1.00 85.00 103 LYS A CA 1
ATOM 808 C C . LYS A 1 103 ? 4.187 8.371 -4.309 1.00 85.00 103 LYS A C 1
ATOM 810 O O . LYS A 1 103 ? 3.297 7.737 -4.875 1.00 85.00 103 LYS A O 1
ATOM 815 N N . ILE A 1 104 ? 4.018 8.973 -3.137 1.00 84.75 104 ILE A N 1
ATOM 816 C CA . ILE A 1 104 ? 2.701 9.148 -2.524 1.00 84.75 104 ILE A CA 1
ATOM 817 C C . ILE A 1 104 ? 2.085 10.373 -3.190 1.00 84.75 104 ILE A C 1
ATOM 819 O O . ILE A 1 104 ? 2.507 11.503 -2.960 1.00 84.75 104 ILE A O 1
ATOM 823 N N . ALA A 1 105 ? 1.118 10.150 -4.074 1.00 82.06 105 ALA A N 1
ATOM 824 C CA . ALA A 1 105 ? 0.490 11.234 -4.816 1.00 82.06 105 ALA A CA 1
ATOM 825 C C . ALA A 1 105 ? -0.539 11.980 -3.970 1.00 82.06 105 ALA A C 1
ATOM 827 O O . ALA A 1 105 ? -0.667 13.198 -4.089 1.00 82.06 105 ALA A O 1
ATOM 828 N N . ARG A 1 106 ? -1.304 11.245 -3.158 1.00 83.06 106 ARG A N 1
ATOM 829 C CA . ARG A 1 106 ? -2.397 11.774 -2.337 1.00 83.06 106 ARG A CA 1
ATOM 830 C C . ARG A 1 106 ? -2.576 10.919 -1.088 1.00 83.06 106 ARG A C 1
ATOM 832 O O . ARG A 1 106 ? -2.209 9.747 -1.076 1.00 83.06 106 ARG A O 1
ATOM 839 N N . ALA A 1 107 ? -3.177 11.498 -0.057 1.00 83.44 107 ALA A N 1
ATOM 840 C CA . ALA A 1 107 ? -3.549 10.793 1.160 1.00 83.44 107 ALA A CA 1
ATOM 841 C C . ALA A 1 107 ? -4.767 11.449 1.815 1.00 83.44 107 ALA A C 1
ATOM 843 O O . ALA A 1 107 ? -5.076 12.615 1.545 1.00 83.44 107 ALA A O 1
ATOM 844 N N . SER A 1 108 ? -5.440 10.719 2.700 1.00 84.56 108 SER A N 1
ATOM 845 C CA . SER A 1 108 ? -6.486 11.282 3.546 1.00 84.56 108 SER A CA 1
ATOM 846 C C . SER A 1 108 ? -5.908 12.319 4.519 1.00 84.56 108 SER A C 1
ATOM 848 O O . SER A 1 108 ? -4.816 12.154 5.060 1.00 84.56 108 SER A O 1
ATOM 850 N N . GLY A 1 109 ? -6.653 13.402 4.777 1.00 81.31 109 GLY A N 1
ATOM 851 C CA . GLY A 1 109 ? -6.159 14.559 5.546 1.00 81.31 109 GLY A CA 1
ATOM 852 C C . GLY A 1 109 ? -5.842 14.296 7.027 1.00 81.31 109 GLY A C 1
ATOM 853 O O . GLY A 1 109 ? -5.367 15.187 7.727 1.00 81.31 109 GLY A O 1
ATOM 854 N N . ASN A 1 110 ? -6.126 13.091 7.521 1.00 79.50 110 ASN A N 1
ATOM 855 C CA . ASN A 1 110 ? -5.809 12.635 8.871 1.00 79.50 110 ASN A CA 1
ATOM 856 C C . ASN A 1 110 ? -4.485 11.869 8.978 1.00 79.50 110 ASN A C 1
ATOM 858 O O . ASN A 1 110 ? -4.034 11.640 10.100 1.00 79.50 110 ASN A O 1
ATOM 862 N N . ILE A 1 111 ? -3.872 11.490 7.852 1.00 80.00 111 ILE A N 1
ATOM 863 C CA . ILE A 1 111 ? -2.581 10.802 7.838 1.00 80.00 111 ILE A CA 1
ATOM 864 C C . ILE A 1 111 ? -1.459 11.812 8.070 1.00 80.00 111 ILE A C 1
ATOM 866 O O . ILE A 1 111 ? -1.428 12.891 7.476 1.00 80.00 111 ILE A O 1
ATOM 870 N N . ILE A 1 112 ? -0.519 11.439 8.935 1.00 79.94 112 ILE A N 1
ATOM 871 C CA . ILE A 1 112 ? 0.715 12.181 9.180 1.00 79.94 112 ILE A CA 1
ATOM 872 C C . ILE A 1 112 ? 1.866 11.393 8.568 1.00 79.94 112 ILE A C 1
ATOM 874 O O . ILE A 1 112 ? 2.111 10.248 8.954 1.00 79.94 112 ILE A O 1
ATOM 878 N N . PHE A 1 113 ? 2.602 12.031 7.662 1.00 72.31 113 PHE A N 1
ATOM 879 C CA . PHE A 1 113 ? 3.867 11.505 7.166 1.00 72.31 113 PHE A CA 1
ATOM 880 C C . PHE A 1 113 ? 5.018 12.096 7.995 1.00 72.31 113 PHE A C 1
ATOM 882 O O . PHE A 1 113 ? 5.096 13.319 8.117 1.00 72.31 113 PHE A O 1
ATOM 889 N N . PRO A 1 114 ? 5.888 11.262 8.597 1.00 59.56 114 PRO A N 1
ATOM 890 C CA . PRO A 1 114 ? 6.909 11.714 9.550 1.00 59.56 114 PRO A CA 1
ATOM 891 C C . PRO A 1 114 ? 7.998 12.601 8.927 1.00 59.56 114 PRO A C 1
ATOM 893 O O . PRO A 1 114 ? 8.588 13.422 9.615 1.00 59.56 114 PRO A O 1
ATOM 896 N N . HIS A 1 115 ? 8.235 12.481 7.626 1.00 51.59 115 HIS A N 1
ATOM 897 C CA . HIS A 1 115 ? 9.066 13.386 6.837 1.00 51.59 115 HIS A CA 1
ATOM 898 C C . HIS A 1 115 ? 8.369 13.577 5.491 1.00 51.59 115 HIS A C 1
ATOM 900 O O . HIS A 1 115 ? 7.626 12.686 5.084 1.00 51.59 115 HIS A O 1
ATOM 906 N N . GLY A 1 116 ? 8.582 14.707 4.809 1.00 52.41 116 GLY A N 1
ATOM 907 C CA . GLY A 1 116 ? 7.963 15.077 3.522 1.00 52.41 116 GLY A CA 1
ATOM 908 C C . GLY A 1 116 ? 8.327 14.177 2.329 1.00 52.41 116 GLY A C 1
ATOM 909 O O . GLY A 1 116 ? 8.588 14.670 1.236 1.00 52.41 116 GLY A O 1
ATOM 910 N N . ILE A 1 117 ? 8.383 12.863 2.541 1.00 56.78 117 ILE A N 1
ATOM 911 C CA . ILE A 1 117 ? 8.673 11.818 1.571 1.00 56.78 117 ILE A CA 1
ATOM 912 C C . ILE A 1 117 ? 7.459 11.697 0.662 1.00 56.78 117 ILE A C 1
ATOM 914 O O . ILE A 1 117 ? 6.524 10.933 0.894 1.00 56.78 117 ILE A O 1
ATOM 918 N N . ILE A 1 118 ? 7.496 12.517 -0.377 1.00 65.69 118 ILE A N 1
ATOM 919 C CA . ILE A 1 118 ? 6.573 12.462 -1.496 1.00 65.69 118 ILE A CA 1
ATOM 920 C C . ILE A 1 118 ? 7.089 11.438 -2.513 1.00 65.69 118 ILE A C 1
ATOM 922 O O . ILE A 1 118 ? 6.264 10.838 -3.179 1.00 65.69 118 ILE A O 1
ATOM 926 N N . GLU A 1 119 ? 8.398 11.151 -2.592 1.00 77.19 119 GLU A N 1
ATOM 927 C CA . GLU A 1 119 ? 9.002 10.273 -3.611 1.00 77.19 119 GLU A CA 1
ATOM 928 C C . GLU A 1 119 ? 10.191 9.451 -3.069 1.00 77.19 119 GLU A C 1
ATOM 930 O O . GLU A 1 119 ? 10.989 9.946 -2.272 1.00 77.19 119 GLU A O 1
ATOM 935 N N . LYS A 1 120 ? 10.324 8.193 -3.510 1.00 79.88 120 LYS A N 1
ATOM 936 C CA . LYS A 1 120 ? 11.416 7.277 -3.156 1.00 79.88 120 LYS A CA 1
ATOM 937 C C . LYS A 1 120 ? 11.831 6.412 -4.350 1.00 79.88 120 LYS A C 1
ATOM 939 O O . LYS A 1 120 ? 10.985 5.904 -5.081 1.00 79.88 120 LYS A O 1
ATOM 944 N N . TYR A 1 121 ? 13.137 6.225 -4.530 1.00 84.56 121 TYR A N 1
ATOM 945 C CA . TYR A 1 121 ? 13.685 5.244 -5.469 1.00 84.56 121 TYR A CA 1
ATOM 946 C C . TYR A 1 121 ? 13.718 3.859 -4.821 1.00 84.56 121 TYR A C 1
ATOM 948 O O . TYR A 1 121 ? 14.149 3.733 -3.673 1.00 84.56 121 TYR A O 1
ATOM 956 N N . ILE A 1 122 ? 13.244 2.847 -5.542 1.00 83.69 122 ILE A N 1
ATOM 957 C CA . ILE A 1 122 ? 13.153 1.462 -5.078 1.00 83.69 122 ILE A CA 1
ATOM 958 C C . ILE A 1 122 ? 13.748 0.557 -6.154 1.00 83.69 122 ILE A C 1
ATOM 960 O O . ILE A 1 122 ? 13.478 0.726 -7.345 1.00 83.69 122 ILE A O 1
ATOM 964 N N . ASP A 1 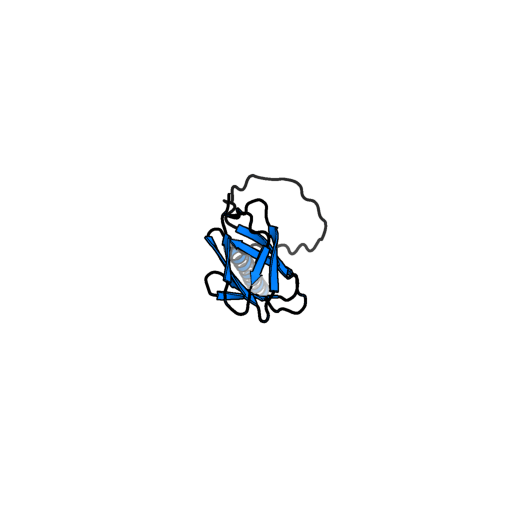123 ? 14.580 -0.380 -5.722 1.00 84.62 123 ASP A N 1
ATOM 965 C CA . ASP A 1 123 ? 15.202 -1.410 -6.544 1.00 84.62 123 ASP A CA 1
ATOM 966 C C . ASP A 1 123 ? 14.493 -2.764 -6.336 1.00 84.62 123 ASP A C 1
ATOM 968 O O . ASP A 1 123 ? 13.311 -2.824 -5.984 1.00 84.62 123 ASP A O 1
ATOM 972 N N . GLU A 1 124 ? 15.200 -3.863 -6.590 1.00 81.88 124 GLU A N 1
ATOM 973 C CA . GLU A 1 124 ? 14.678 -5.222 -6.407 1.00 81.88 124 GLU A CA 1
ATOM 974 C C . GLU A 1 124 ? 14.592 -5.659 -4.938 1.00 81.88 124 GLU A C 1
ATOM 976 O O . GLU A 1 124 ? 14.076 -6.740 -4.644 1.00 81.88 124 GLU A O 1
ATOM 981 N N . LYS A 1 125 ? 15.053 -4.834 -3.990 1.00 84.81 125 LYS A N 1
ATOM 982 C CA . LYS A 1 125 ? 14.996 -5.129 -2.557 1.00 84.81 125 LYS A CA 1
ATOM 983 C C . LYS A 1 125 ? 13.773 -4.489 -1.912 1.00 84.81 125 LYS A C 1
ATOM 985 O O . LYS A 1 125 ? 13.324 -3.408 -2.293 1.00 84.81 125 LYS A O 1
ATOM 990 N N . ILE A 1 126 ? 13.265 -5.150 -0.872 1.00 82.06 126 ILE A N 1
ATOM 991 C CA . ILE A 1 126 ? 12.205 -4.591 -0.032 1.00 82.06 126 ILE A CA 1
ATOM 992 C C . ILE A 1 126 ? 12.742 -3.331 0.650 1.00 82.06 126 ILE A C 1
ATOM 994 O O . ILE A 1 126 ? 13.763 -3.350 1.338 1.00 82.06 126 ILE A O 1
ATOM 998 N N . SER A 1 127 ? 12.039 -2.227 0.442 1.00 81.44 127 SER A N 1
ATOM 999 C CA . SER A 1 127 ? 12.381 -0.910 0.952 1.00 81.44 127 SER A CA 1
ATOM 1000 C C . SER A 1 127 ? 11.208 -0.324 1.722 1.00 81.44 127 SER A C 1
ATOM 1002 O O . SER A 1 127 ? 10.107 -0.188 1.191 1.00 81.44 127 SER A O 1
ATOM 1004 N N . LEU A 1 128 ? 11.460 0.113 2.957 1.00 84.00 128 LEU A N 1
ATOM 1005 C CA . LEU A 1 128 ? 10.470 0.827 3.762 1.00 84.00 128 LEU A CA 1
ATOM 1006 C C . LEU A 1 128 ? 10.030 2.112 3.052 1.00 84.00 128 LEU A C 1
ATOM 1008 O O . LEU A 1 128 ? 10.854 3.002 2.839 1.00 84.00 128 LEU A O 1
ATOM 1012 N N . LEU A 1 129 ? 8.750 2.245 2.719 1.00 82.38 129 LEU A N 1
ATOM 1013 C CA . LEU A 1 129 ? 8.205 3.492 2.189 1.00 82.38 129 LEU A CA 1
ATOM 1014 C C . LEU A 1 129 ? 7.916 4.466 3.330 1.00 82.38 129 LEU A C 1
ATOM 1016 O O . LEU A 1 129 ? 8.461 5.567 3.358 1.00 82.38 129 LEU A O 1
ATOM 1020 N N . CYS A 1 130 ? 7.045 4.070 4.259 1.00 80.50 130 CYS A N 1
ATOM 1021 C CA . CYS A 1 130 ? 6.636 4.919 5.371 1.00 80.50 130 CYS A CA 1
ATOM 1022 C C . CYS A 1 130 ? 6.018 4.114 6.520 1.00 80.50 130 CYS A C 1
ATOM 1024 O O . CYS A 1 130 ? 5.567 2.982 6.346 1.00 80.50 130 CYS A O 1
ATOM 1026 N N . ARG A 1 131 ? 5.973 4.743 7.698 1.00 83.56 131 ARG A N 1
ATOM 1027 C CA . ARG A 1 131 ? 5.171 4.300 8.840 1.00 83.56 131 ARG A CA 1
ATOM 1028 C C . ARG A 1 131 ? 4.000 5.261 9.015 1.00 83.56 131 ARG A C 1
ATOM 1030 O O . ARG A 1 131 ? 4.205 6.475 9.039 1.00 83.56 131 ARG A O 1
ATOM 1037 N N . ILE A 1 132 ? 2.793 4.724 9.135 1.00 83.56 132 ILE A N 1
ATOM 1038 C CA . ILE A 1 132 ? 1.561 5.511 9.125 1.00 83.56 132 ILE A CA 1
ATOM 1039 C C . ILE A 1 132 ? 1.293 6.125 10.502 1.00 83.56 132 ILE A C 1
ATOM 1041 O O . ILE A 1 132 ? 0.979 5.429 11.471 1.00 83.56 132 ILE A O 1
ATOM 1045 N N . GLY A 1 133 ? 1.389 7.454 10.576 1.00 80.50 133 GLY A N 1
ATOM 1046 C CA . GLY A 1 133 ? 0.885 8.256 11.690 1.00 80.50 133 GLY A CA 1
ATOM 1047 C C . GLY A 1 133 ? -0.543 8.744 11.433 1.00 80.50 133 GLY A C 1
ATOM 1048 O O . GLY A 1 133 ? -0.957 8.891 10.286 1.00 80.50 133 GLY A O 1
ATOM 1049 N N . MET A 1 134 ? -1.289 9.032 12.502 1.00 82.06 134 MET A N 1
ATOM 1050 C CA . MET A 1 134 ? -2.627 9.638 12.436 1.00 82.06 134 MET A CA 1
ATOM 1051 C C . MET A 1 134 ? -2.725 10.786 13.445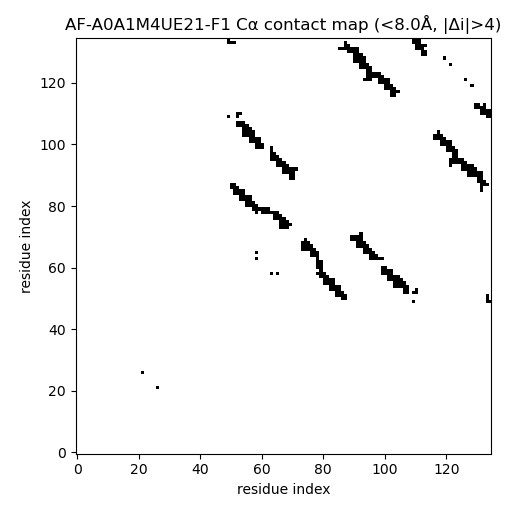 1.00 82.06 134 MET A C 1
ATOM 1053 O O . MET A 1 134 ? -2.161 10.661 14.538 1.00 82.06 134 MET A O 1
ATOM 1057 N N . ARG A 1 135 ? -3.422 11.867 13.065 1.00 74.81 135 ARG A N 1
ATOM 1058 C CA . ARG A 1 135 ? -3.769 13.000 13.947 1.00 74.81 135 ARG A CA 1
ATOM 1059 C C . ARG A 1 135 ? -4.824 12.623 14.978 1.00 74.81 135 ARG A C 1
ATOM 1061 O O . ARG A 1 135 ? -5.752 11.862 14.618 1.00 74.81 135 ARG A O 1
#

Nearest PDB structures (foldseek):
  2xhj-assembly1_A  TM=5.197E-01  e=2.447E-02  Cellvibrio japonicus
  1hnf-assembly1_A  TM=4.728E-01  e=1.774E+00  Homo sapiens
  6bqm-assembly1_A  TM=3.800E-01  e=2.083E+00  Vibrio cholerae O395
  1e07-assembly1_A  TM=3.493E-01  e=3.373E+00  Homo sapiens
  6yxr-assembly1_D  TM=2.606E-01  e=4.651E+00  Dunaliella salina

Solvent-accessible surface area (backbone atoms only — not comparable to full-atom values): 7990 Å² total; per-residue (Å²): 116,66,74,59,53,54,55,48,51,53,50,52,50,51,54,52,51,52,52,52,48,52,70,70,62,72,72,73,80,76,78,85,74,89,72,96,71,98,73,91,72,87,82,78,91,72,80,64,74,53,49,60,44,40,38,32,41,34,46,79,37,76,82,32,46,33,38,33,26,52,76,86,41,80,78,50,72,44,33,50,67,49,78,46,80,47,41,59,69,43,36,38,29,36,28,19,78,39,73,40,45,40,26,54,77,47,63,39,94,49,56,40,69,92,57,95,73,44,66,47,81,38,38,74,50,80,38,81,73,50,58,38,40,53,102

Secondary structure (DSSP, 8-state):
-HHHHHHHHHHHHHHHHHHHHHHHTT-------------------------EEEEEEEES-TT--EEEEETTEEEEEESSEEEEEEETT-EEEEEESS-EEEEEEEE-TTEE-SS---EEEE-SS-EEEEE-EE-

Radius of gyration: 26.68 Å; Cα contacts (8 Å, |Δi|>4): 219; chains: 1; bounding box: 81×48×35 Å

Foldseek 3Di:
DVVVVVVVVVVVVVVVVVVVCVVPVPDDPPPPDPDDDDDDDDDDPPPPVPFKKKWKKAWPAQPKWKFKDKPNHTDDIHRGMDMDMDGQFIWIKIAIPAKTKMAGPDMDPFWDFPDPGRIDIHGRDIGTRGTTHGD

Sequence (135 aa):
MLLKIEKMLILIGAILFCLIVMANSGIKYNKFEINNVVRAEKYTDINVCKKTGWIEIKSNKNNASIRIYRNGEEIASFTNNIILNVSKGDIIELQSTTPAKVKIARASGNIIFPHGIIEKYIDEKISLLCRIGMR

Mean predicted aligned error: 16.57 Å